Protein AF-A0A497JWU1-F1 (afdb_monomer)

Mean predicted aligned error: 4.09 Å

Solvent-accessible surface area (backbone atoms only — not comparable to full-atom values): 4693 Å² total; per-residue (Å²): 123,60,59,71,87,44,75,41,77,36,37,44,73,45,65,86,39,79,93,39,62,96,58,63,63,54,45,76,40,48,40,58,44,83,75,77,71,91,68,84,56,90,65,46,44,80,31,23,29,42,94,91,46,64,62,37,24,33,33,39,79,83,51,103,45,74,51,63,57,44,69,91,81,75,130

Sequence (75 aa):
MLRRGEYLPVKVLKRDDPLFEGLNGTIIVDEGHYCEIKWLPAEFELLASTDECIIQAMRHKSRPLYGVQFPPNIR

Structure (mmCIF, N/CA/C/O backbone):
data_AF-A0A497JWU1-F1
#
_entry.id   AF-A0A497JWU1-F1
#
loop_
_atom_site.group_PDB
_atom_site.id
_atom_site.type_symbol
_atom_site.label_atom_id
_atom_site.label_alt_id
_atom_site.label_comp_id
_atom_site.label_asym_id
_atom_site.label_entity_id
_atom_site.label_seq_id
_atom_site.pdbx_PDB_ins_code
_atom_site.Cartn_x
_atom_site.Cartn_y
_atom_site.Cartn_z
_atom_site.occupancy
_atom_site.B_iso_or_equiv
_atom_site.auth_seq_id
_atom_site.auth_comp_id
_atom_site.auth_asym_id
_atom_site.auth_atom_id
_atom_site.pdbx_PDB_model_num
ATOM 1 N N . MET A 1 1 ? 14.367 -10.799 -5.424 1.00 51.78 1 MET A N 1
ATOM 2 C CA . MET A 1 1 ? 15.291 -9.725 -5.004 1.00 51.78 1 MET A CA 1
ATOM 3 C C . MET A 1 1 ? 15.266 -8.687 -6.107 1.00 51.78 1 MET A C 1
ATOM 5 O O . MET A 1 1 ? 15.740 -8.986 -7.197 1.00 51.78 1 MET A O 1
ATOM 9 N N . LEU A 1 2 ? 14.613 -7.552 -5.861 1.00 58.62 2 LEU A N 1
ATOM 10 C CA . LEU A 1 2 ? 14.516 -6.453 -6.824 1.00 58.62 2 LEU A CA 1
ATOM 11 C C . LEU A 1 2 ? 15.838 -5.671 -6.828 1.00 58.62 2 LEU A C 1
ATOM 13 O O . LEU A 1 2 ? 16.540 -5.622 -5.811 1.00 58.62 2 LEU A O 1
ATOM 17 N N . ARG A 1 3 ? 16.248 -5.168 -7.995 1.00 56.31 3 ARG A N 1
ATOM 18 C CA . ARG A 1 3 ? 17.530 -4.470 -8.166 1.00 56.31 3 ARG A CA 1
ATOM 19 C C . ARG A 1 3 ? 17.334 -2.996 -7.804 1.0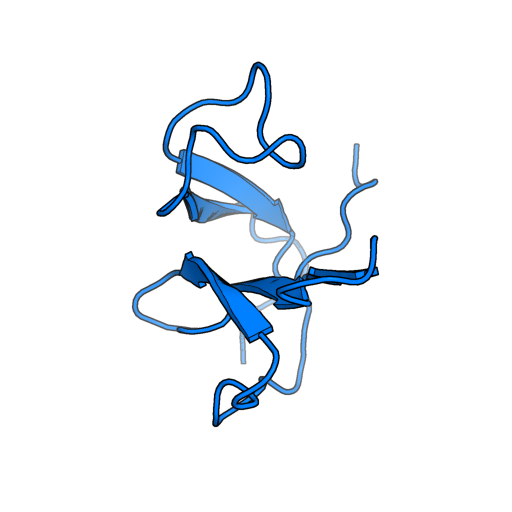0 56.31 3 ARG A C 1
ATOM 21 O O . ARG A 1 3 ? 16.419 -2.364 -8.310 1.00 56.31 3 ARG A O 1
ATOM 28 N N . ARG A 1 4 ? 18.209 -2.437 -6.958 1.00 56.31 4 A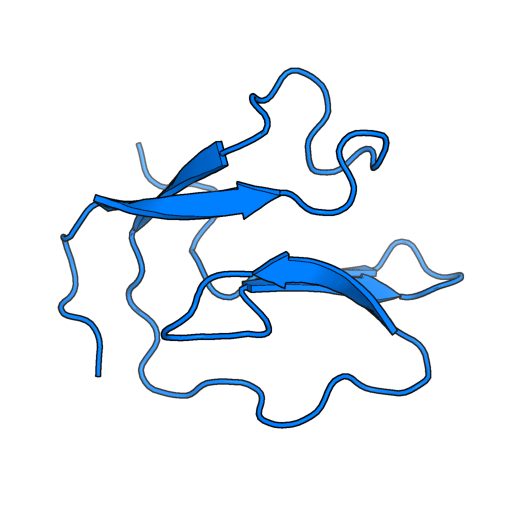RG A N 1
ATOM 29 C CA . ARG A 1 4 ? 18.206 -0.995 -6.638 1.00 56.31 4 ARG A CA 1
ATOM 30 C C . ARG A 1 4 ? 18.341 -0.148 -7.907 1.00 56.31 4 ARG A C 1
ATOM 32 O O . ARG A 1 4 ? 19.214 -0.445 -8.724 1.00 56.31 4 ARG A O 1
ATOM 39 N N . GLY A 1 5 ? 17.566 0.935 -8.000 1.00 60.75 5 GLY A N 1
ATOM 40 C CA . GLY A 1 5 ? 17.613 1.880 -9.120 1.00 60.75 5 GLY A CA 1
ATOM 41 C C . GLY A 1 5 ? 16.657 1.554 -10.271 1.00 60.75 5 GLY A C 1
ATOM 42 O O . GLY A 1 5 ? 16.709 2.226 -11.300 1.00 60.75 5 GLY A O 1
ATOM 43 N N . GLU A 1 6 ? 15.793 0.549 -10.115 1.00 68.75 6 GLU A N 1
ATOM 44 C CA . GLU A 1 6 ? 14.671 0.310 -11.022 1.00 68.75 6 GLU A CA 1
ATOM 45 C C . GLU A 1 6 ? 13.413 0.982 -10.459 1.00 68.75 6 GLU A C 1
ATOM 47 O O . GLU A 1 6 ? 12.938 0.662 -9.370 1.00 68.75 6 GLU A O 1
ATOM 52 N N . TYR A 1 7 ? 12.880 1.941 -11.217 1.00 87.38 7 TYR A N 1
ATOM 53 C CA . TYR A 1 7 ? 11.614 2.598 -10.915 1.00 87.38 7 TYR A CA 1
ATOM 54 C C . TYR A 1 7 ? 10.464 1.708 -11.383 1.00 87.38 7 TYR A C 1
ATOM 56 O O . TYR A 1 7 ? 10.236 1.563 -12.588 1.00 87.38 7 TYR A O 1
ATOM 64 N N . LEU A 1 8 ? 9.754 1.103 -10.435 1.00 90.25 8 LEU A N 1
ATOM 65 C CA . LEU A 1 8 ? 8.734 0.097 -10.707 1.00 90.25 8 LEU A CA 1
ATOM 66 C C . LEU A 1 8 ? 7.322 0.619 -10.419 1.00 90.25 8 LEU A C 1
ATOM 68 O O . LEU A 1 8 ? 7.129 1.454 -9.527 1.00 90.25 8 LEU A O 1
ATOM 72 N N . PRO A 1 9 ? 6.320 0.162 -11.191 1.00 94.25 9 PRO A N 1
ATOM 73 C CA . PRO A 1 9 ? 4.934 0.525 -10.964 1.00 94.25 9 PRO A CA 1
ATOM 74 C C . PRO A 1 9 ? 4.334 -0.258 -9.793 1.00 94.25 9 PRO A C 1
ATOM 76 O O . PRO A 1 9 ? 4.248 -1.481 -9.826 1.00 94.25 9 PRO A O 1
ATOM 79 N N . VAL A 1 10 ? 3.795 0.465 -8.816 1.00 95.56 10 VAL A N 1
ATOM 80 C CA . VAL A 1 10 ? 3.033 -0.083 -7.691 1.00 95.56 10 VAL A CA 1
ATOM 81 C C . VAL A 1 10 ? 1.565 0.298 -7.829 1.00 95.56 10 VAL A C 1
ATOM 83 O O . VAL A 1 10 ? 1.218 1.465 -8.026 1.00 95.56 10 VAL A O 1
ATOM 86 N N . LYS A 1 11 ? 0.669 -0.684 -7.709 1.00 97.81 11 LYS A N 1
ATOM 87 C CA . LYS A 1 11 ? -0.776 -0.460 -7.808 1.00 97.81 11 LYS A CA 1
ATOM 88 C C . LYS A 1 11 ? -1.343 -0.007 -6.467 1.00 97.81 11 LYS A C 1
ATOM 90 O O . LYS A 1 11 ? -1.252 -0.725 -5.473 1.00 97.81 11 LYS A O 1
ATOM 95 N N . VAL A 1 12 ? -2.013 1.142 -6.465 1.00 97.81 12 VAL A N 1
ATOM 96 C CA . VAL A 1 12 ? -2.764 1.649 -5.312 1.00 97.81 12 VAL A CA 1
ATOM 97 C C . VAL A 1 12 ? -4.146 0.996 -5.294 1.00 97.81 12 VAL A C 1
ATOM 99 O O . VAL A 1 12 ? -4.941 1.147 -6.227 1.00 97.81 12 VAL A O 1
ATOM 102 N N . LEU A 1 13 ? -4.430 0.258 -4.222 1.00 97.62 13 LEU A N 1
ATOM 103 C CA . LEU A 1 13 ? -5.690 -0.457 -4.008 1.00 97.62 13 LEU A CA 1
ATOM 104 C C . LEU A 1 13 ? -6.734 0.414 -3.296 1.00 97.62 13 LEU A C 1
ATOM 106 O O . LEU A 1 13 ? -7.929 0.252 -3.538 1.00 97.62 13 LEU A O 1
ATOM 110 N N . LYS A 1 14 ? -6.284 1.339 -2.439 1.00 96.19 14 LYS A N 1
ATOM 111 C CA . LYS A 1 14 ? -7.121 2.254 -1.645 1.00 96.19 14 LYS A CA 1
ATOM 112 C C . LYS A 1 14 ? -6.800 3.701 -2.005 1.00 96.19 14 LYS A C 1
ATOM 114 O O . LYS A 1 14 ? -5.972 4.344 -1.374 1.00 96.19 14 LYS A O 1
ATOM 119 N N . ARG A 1 15 ? -7.405 4.176 -3.095 1.00 92.19 15 ARG A N 1
ATOM 120 C CA . ARG A 1 15 ? -7.116 5.501 -3.683 1.00 92.19 15 ARG A CA 1
ATOM 121 C C . ARG A 1 15 ? -7.683 6.668 -2.877 1.00 92.19 15 ARG A C 1
ATOM 123 O O . ARG A 1 15 ? -7.258 7.795 -3.063 1.00 92.19 15 ARG A O 1
ATOM 130 N N . ASP A 1 16 ? -8.666 6.386 -2.037 1.00 93.69 16 ASP A N 1
ATOM 131 C CA . ASP A 1 16 ? -9.288 7.311 -1.096 1.00 93.69 16 ASP A CA 1
ATOM 132 C C . ASP A 1 16 ? -8.480 7.472 0.201 1.00 93.69 16 ASP A C 1
ATOM 134 O O . ASP A 1 16 ? -8.831 8.296 1.044 1.00 93.69 16 ASP A O 1
ATOM 138 N N . ASP A 1 17 ? -7.405 6.698 0.381 1.00 96.38 17 ASP A N 1
ATOM 139 C CA . ASP A 1 17 ? -6.549 6.830 1.551 1.00 96.38 17 ASP A CA 1
ATOM 140 C C . ASP A 1 17 ? -5.702 8.117 1.488 1.00 96.38 17 ASP A C 1
ATOM 142 O O . ASP A 1 17 ? -5.086 8.382 0.449 1.00 96.38 17 ASP A O 1
ATOM 146 N N . PRO A 1 18 ? -5.594 8.885 2.594 1.00 95.44 18 PRO A N 1
ATOM 147 C CA . PRO A 1 18 ? -4.813 10.122 2.629 1.00 95.44 18 PRO A CA 1
ATOM 148 C C . PRO A 1 18 ? -3.348 9.972 2.201 1.00 95.44 18 PRO A C 1
ATOM 150 O O . PRO A 1 18 ? -2.759 10.936 1.721 1.00 95.44 18 PRO A O 1
ATOM 153 N N . LEU A 1 19 ? -2.742 8.784 2.341 1.00 94.44 19 LEU A N 1
ATOM 154 C CA . LEU A 1 19 ? -1.367 8.536 1.894 1.00 94.44 19 LEU A CA 1
ATOM 155 C C . LEU A 1 19 ? -1.187 8.725 0.376 1.00 94.44 19 LEU A C 1
ATOM 157 O O . LEU A 1 19 ? -0.089 9.058 -0.066 1.00 94.44 19 LEU A O 1
ATOM 161 N N . PHE A 1 20 ? -2.242 8.509 -0.417 1.00 94.81 20 PHE A N 1
ATOM 162 C CA . PHE A 1 20 ? -2.205 8.576 -1.883 1.00 94.81 20 PHE A CA 1
ATOM 163 C C . PHE A 1 20 ? -3.027 9.735 -2.456 1.00 94.81 20 PHE A C 1
ATOM 165 O O . PHE A 1 20 ? -3.294 9.762 -3.660 1.00 94.81 20 PHE A O 1
ATOM 172 N N . GLU A 1 21 ? -3.432 10.695 -1.624 1.00 94.56 21 GLU A N 1
ATOM 173 C CA . GLU A 1 21 ? -4.189 11.858 -2.078 1.00 94.56 21 GLU A CA 1
ATOM 174 C C . GLU A 1 21 ? -3.414 12.626 -3.165 1.00 94.56 21 GLU A C 1
ATOM 176 O O . GLU A 1 21 ? -2.229 12.930 -3.029 1.00 94.56 21 GLU A O 1
ATOM 181 N N . GLY A 1 22 ? -4.084 12.910 -4.285 1.00 92.94 22 GLY A N 1
ATOM 182 C CA . GLY A 1 22 ? -3.478 13.583 -5.438 1.00 92.94 22 GLY A CA 1
ATOM 183 C C . GLY A 1 22 ? -2.592 12.694 -6.322 1.00 92.94 22 GLY A C 1
ATOM 184 O O . GLY A 1 22 ? -2.068 13.184 -7.322 1.00 92.94 22 GLY A O 1
ATOM 185 N N . LEU A 1 23 ? -2.442 11.403 -6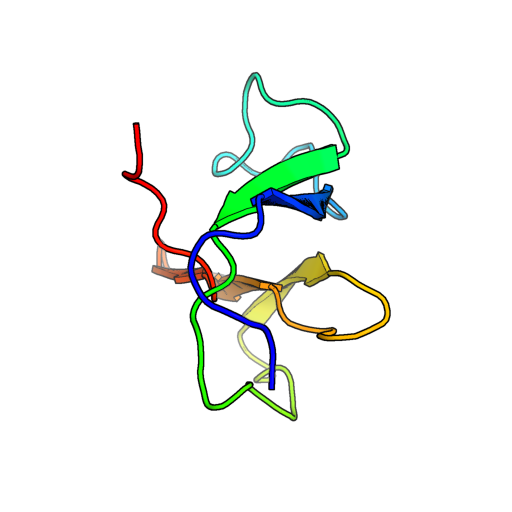.006 1.00 92.19 23 LEU A N 1
ATOM 186 C CA . LEU A 1 23 ? -1.691 10.447 -6.820 1.00 92.19 23 LEU A CA 1
ATOM 187 C C . LEU A 1 23 ? -2.605 9.619 -7.734 1.00 92.19 23 LEU A C 1
ATOM 189 O O . LEU A 1 23 ? -3.807 9.463 -7.518 1.00 92.19 23 LEU A O 1
ATOM 193 N N . ASN A 1 24 ? -2.005 9.058 -8.784 1.00 91.44 24 ASN A N 1
ATOM 194 C CA . ASN A 1 24 ? -2.694 8.152 -9.694 1.00 91.44 24 ASN A CA 1
ATOM 195 C C . ASN A 1 24 ? -2.915 6.775 -9.051 1.00 91.44 24 ASN A C 1
ATOM 197 O O . ASN A 1 24 ? -2.272 6.386 -8.081 1.00 91.44 24 ASN A O 1
ATOM 201 N N . GLY A 1 25 ? -3.786 5.974 -9.667 1.00 93.69 25 GLY A N 1
ATOM 202 C CA . GLY A 1 25 ? -4.042 4.597 -9.237 1.00 93.69 25 GLY A CA 1
ATOM 203 C C . GLY A 1 25 ? -2.857 3.633 -9.337 1.00 93.69 25 GLY A C 1
ATOM 204 O O . GLY A 1 25 ? -2.942 2.513 -8.834 1.00 93.69 25 GLY A O 1
ATOM 205 N N . THR A 1 26 ? -1.786 4.067 -9.989 1.00 95.88 26 THR A N 1
ATOM 206 C CA . THR A 1 26 ? -0.487 3.411 -10.033 1.00 95.88 26 THR A CA 1
ATOM 207 C C . THR A 1 26 ? 0.558 4.490 -9.803 1.00 95.88 26 THR A C 1
ATOM 209 O O . THR A 1 26 ? 0.498 5.549 -10.433 1.00 95.88 26 THR A O 1
ATOM 212 N N . ILE A 1 27 ? 1.491 4.218 -8.903 1.00 94.25 27 ILE A N 1
ATOM 213 C CA . ILE A 1 27 ? 2.614 5.097 -8.578 1.00 94.25 27 ILE A CA 1
ATOM 214 C C . ILE A 1 27 ? 3.910 4.447 -9.045 1.00 94.25 27 ILE A C 1
ATOM 216 O O . ILE A 1 27 ? 3.978 3.228 -9.164 1.00 94.25 27 ILE A O 1
ATOM 220 N N . ILE A 1 28 ? 4.922 5.257 -9.325 1.00 92.50 28 ILE A N 1
ATOM 221 C CA . ILE A 1 28 ? 6.254 4.781 -9.691 1.00 92.50 28 ILE A CA 1
ATOM 222 C C . ILE A 1 28 ? 7.170 5.004 -8.491 1.00 92.50 28 ILE A C 1
ATOM 224 O O . ILE A 1 28 ? 7.224 6.120 -7.975 1.00 92.50 28 ILE A O 1
ATOM 228 N N . VAL A 1 29 ? 7.858 3.959 -8.034 1.00 91.12 29 VAL A N 1
ATOM 229 C CA . VAL A 1 29 ? 8.693 3.999 -6.822 1.00 91.12 29 VAL A CA 1
ATOM 230 C C . VAL A 1 29 ? 10.021 3.271 -7.051 1.00 91.12 29 VAL A C 1
ATOM 232 O O . VAL A 1 29 ? 10.105 2.402 -7.913 1.00 91.12 29 VAL A O 1
ATOM 235 N N . ASP A 1 30 ? 11.060 3.618 -6.290 1.00 89.12 30 ASP A N 1
ATOM 236 C CA . ASP A 1 30 ? 12.336 2.880 -6.285 1.00 89.12 30 ASP A CA 1
ATOM 237 C C . ASP A 1 30 ? 12.244 1.687 -5.323 1.00 89.12 30 ASP A C 1
ATOM 239 O O . ASP A 1 30 ? 12.323 1.839 -4.101 1.00 89.12 30 ASP A O 1
ATOM 243 N N . GLU A 1 31 ? 12.046 0.484 -5.853 1.00 87.62 31 GLU A N 1
ATOM 244 C CA . GLU A 1 31 ? 11.964 -0.722 -5.028 1.00 87.62 31 GLU A CA 1
ATOM 245 C C . GLU A 1 31 ? 13.365 -1.273 -4.723 1.00 87.62 31 GLU A C 1
ATOM 247 O O . GLU A 1 31 ? 14.006 -1.940 -5.532 1.00 87.62 31 GLU A O 1
ATOM 252 N N . GLY A 1 32 ? 13.851 -1.006 -3.508 1.00 84.25 32 GLY A N 1
ATOM 253 C CA . GLY A 1 32 ? 15.204 -1.378 -3.074 1.00 84.25 32 GLY A CA 1
ATOM 254 C C . GLY A 1 32 ? 15.271 -2.330 -1.877 1.00 84.25 32 GLY A C 1
ATOM 255 O O . GLY A 1 32 ? 16.332 -2.432 -1.247 1.00 84.25 32 GLY A O 1
ATOM 256 N N . HIS A 1 33 ? 14.160 -2.970 -1.502 1.00 86.44 33 HIS A N 1
ATOM 257 C CA . HIS A 1 33 ? 14.076 -3.792 -0.294 1.00 86.44 33 HIS A CA 1
ATOM 258 C C . HIS A 1 33 ? 14.579 -5.229 -0.523 1.00 86.44 33 HIS A C 1
ATOM 260 O O . HIS A 1 33 ? 14.320 -5.865 -1.541 1.00 86.44 33 HIS 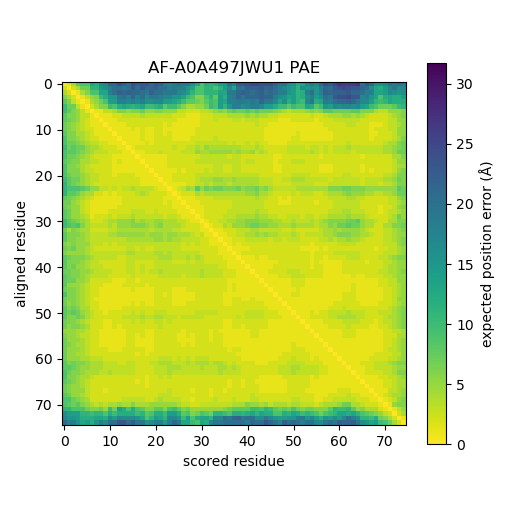A O 1
ATOM 266 N N . TYR A 1 34 ? 15.325 -5.755 0.453 1.00 87.12 34 TYR A N 1
ATOM 267 C CA . TYR A 1 34 ? 15.859 -7.122 0.397 1.00 87.12 34 TYR A CA 1
ATOM 268 C C . TYR A 1 34 ? 14.849 -8.165 0.885 1.00 87.12 34 TYR A C 1
ATOM 270 O O . TYR A 1 34 ? 14.706 -9.236 0.296 1.00 87.12 34 TYR A O 1
ATOM 278 N N . CYS A 1 35 ? 14.149 -7.829 1.966 1.00 91.19 35 CYS A N 1
ATOM 279 C CA . CYS A 1 35 ? 13.109 -8.650 2.565 1.00 91.19 35 CYS A CA 1
ATOM 280 C C . CYS A 1 35 ? 11.741 -8.062 2.250 1.00 91.19 35 CYS A C 1
ATOM 282 O O . CYS A 1 35 ? 11.611 -6.867 1.994 1.00 91.19 35 CYS A O 1
ATOM 284 N N . GLU A 1 36 ? 10.720 -8.898 2.346 1.00 94.25 36 GLU A N 1
ATOM 285 C CA . GLU A 1 36 ? 9.330 -8.484 2.230 1.00 94.25 36 GLU A CA 1
ATOM 286 C C . GLU A 1 36 ? 8.509 -9.048 3.382 1.00 94.25 36 GLU A C 1
ATOM 288 O O . GLU A 1 36 ? 8.847 -10.080 3.975 1.00 94.25 36 GLU A O 1
ATOM 293 N N . ILE A 1 37 ? 7.407 -8.370 3.679 1.00 96.06 37 ILE A N 1
ATOM 294 C CA . ILE A 1 37 ? 6.423 -8.850 4.637 1.00 96.06 37 ILE A CA 1
ATOM 295 C C . ILE A 1 37 ? 5.603 -9.945 3.950 1.00 96.06 37 ILE A C 1
ATOM 297 O O . ILE A 1 37 ? 5.015 -9.729 2.896 1.00 96.06 37 ILE A O 1
ATOM 301 N N . LYS A 1 38 ? 5.564 -11.135 4.554 1.00 95.25 38 LYS A N 1
ATOM 302 C CA . LYS A 1 38 ? 4.862 -12.297 3.982 1.00 95.25 38 LYS A CA 1
ATOM 303 C C . LYS A 1 38 ? 3.381 -12.357 4.342 1.00 95.25 38 LYS A C 1
ATOM 305 O O . LYS A 1 38 ? 2.605 -12.976 3.624 1.00 95.25 38 LYS A O 1
ATOM 310 N N . TRP A 1 39 ? 2.999 -11.725 5.447 1.00 97.06 39 TRP A N 1
ATOM 311 C CA . TRP A 1 39 ? 1.649 -11.791 5.994 1.00 97.06 39 TRP A CA 1
ATOM 312 C C . TRP A 1 39 ? 1.218 -10.414 6.467 1.00 97.06 39 TRP A C 1
ATOM 314 O O . TRP A 1 39 ? 1.937 -9.775 7.236 1.00 97.06 39 TRP A O 1
ATOM 324 N N . LEU A 1 40 ? 0.043 -9.968 6.024 1.00 97.81 40 LEU A N 1
ATOM 325 C CA . LEU A 1 40 ? -0.530 -8.709 6.478 1.00 97.81 40 LEU A CA 1
ATOM 326 C C . LEU A 1 40 ? -0.994 -8.871 7.935 1.00 97.81 40 LEU A C 1
ATOM 328 O O . LEU A 1 40 ? -1.832 -9.740 8.194 1.00 97.81 40 LEU A O 1
ATOM 332 N N . PRO A 1 41 ? -0.490 -8.066 8.888 1.00 97.75 41 PRO A N 1
ATOM 333 C CA . PRO A 1 41 ? -0.961 -8.130 10.268 1.00 97.75 41 PRO A CA 1
ATOM 334 C C . PRO A 1 41 ? -2.457 -7.800 10.364 1.00 97.75 41 PRO A C 1
ATOM 336 O O . PRO A 1 41 ? -2.966 -6.961 9.618 1.00 97.75 41 PRO A O 1
ATOM 339 N N . ALA A 1 42 ? -3.175 -8.438 11.291 1.00 98.00 42 ALA A N 1
ATOM 340 C CA . ALA A 1 42 ? -4.635 -8.341 11.382 1.00 98.00 42 ALA A CA 1
ATOM 341 C C . ALA A 1 42 ? -5.134 -6.915 11.680 1.00 98.00 42 ALA A C 1
ATOM 343 O O . ALA A 1 42 ? -6.252 -6.546 11.316 1.00 98.00 42 ALA A O 1
ATOM 344 N N . GLU A 1 43 ? -4.309 -6.101 12.326 1.00 98.31 43 GLU A N 1
ATOM 345 C CA . GLU A 1 43 ? -4.567 -4.711 12.688 1.00 98.31 43 GLU A CA 1
ATOM 346 C C . GLU A 1 43 ? -4.328 -3.745 11.525 1.00 98.31 43 GLU A C 1
ATOM 348 O O . GLU A 1 43 ? -4.611 -2.552 11.653 1.00 98.31 43 GLU A O 1
ATOM 353 N N . PHE A 1 44 ? -3.824 -4.248 10.396 1.00 98.50 44 PHE A N 1
ATOM 354 C CA . PHE A 1 44 ? -3.481 -3.458 9.227 1.00 98.50 44 PHE A CA 1
ATOM 355 C C . PHE A 1 44 ? -4.440 -3.705 8.062 1.00 98.50 44 PHE A C 1
ATOM 357 O O . PHE A 1 44 ? -5.094 -4.742 7.942 1.00 98.50 44 PHE A O 1
ATOM 364 N N . GLU A 1 45 ? -4.544 -2.700 7.205 1.00 98.19 45 GLU A N 1
ATOM 365 C CA . GLU A 1 45 ? -5.229 -2.749 5.923 1.00 98.19 45 GLU A CA 1
ATOM 366 C C . GLU A 1 45 ? -4.197 -2.558 4.811 1.00 98.19 45 GLU A C 1
ATOM 368 O O . GLU A 1 45 ? -3.328 -1.687 4.905 1.00 98.19 45 GLU A O 1
ATOM 373 N N . LEU A 1 46 ? -4.289 -3.385 3.770 1.00 98.38 46 LEU A N 1
ATOM 374 C CA . LEU A 1 46 ? -3.429 -3.294 2.597 1.00 98.38 46 LEU A CA 1
ATOM 375 C C . LEU A 1 46 ? -3.857 -2.108 1.732 1.00 98.38 46 LEU A C 1
ATOM 377 O O . LEU A 1 46 ? -5.028 -1.996 1.366 1.00 98.38 46 LEU A O 1
ATOM 381 N N . LEU A 1 47 ? -2.901 -1.255 1.376 1.00 98.31 47 LEU A N 1
ATOM 382 C CA . LEU A 1 47 ? -3.158 -0.055 0.588 1.00 98.31 47 LEU A CA 1
ATOM 383 C C . LEU A 1 47 ? -2.575 -0.112 -0.825 1.00 98.31 47 LEU A C 1
ATOM 385 O O . LEU A 1 47 ? -3.163 0.468 -1.738 1.00 98.31 47 LEU A O 1
ATOM 389 N N . ALA A 1 48 ? -1.455 -0.809 -1.022 1.00 97.94 48 ALA A N 1
ATOM 390 C CA . ALA A 1 48 ? -0.807 -0.940 -2.324 1.00 97.94 48 ALA A CA 1
ATOM 391 C C . ALA A 1 48 ? -0.107 -2.299 -2.481 1.00 97.94 48 ALA A C 1
ATOM 393 O O . ALA A 1 48 ? 0.336 -2.874 -1.486 1.00 97.94 48 ALA A O 1
ATOM 394 N N . SER A 1 49 ? -0.007 -2.791 -3.721 1.00 97.50 49 SER A N 1
ATOM 395 C CA . SER A 1 49 ? 0.491 -4.137 -4.057 1.00 97.50 49 SER A CA 1
ATOM 396 C C . SER A 1 49 ? 1.105 -4.192 -5.458 1.00 97.50 49 SER A C 1
ATOM 398 O O . SER A 1 49 ? 0.715 -3.424 -6.342 1.00 97.50 49 SER A O 1
ATOM 400 N N . THR A 1 50 ? 1.994 -5.160 -5.675 1.00 95.31 50 THR A N 1
ATOM 401 C CA . THR A 1 50 ? 2.390 -5.685 -6.994 1.00 95.31 50 THR A CA 1
ATOM 402 C C . THR A 1 50 ? 2.207 -7.206 -7.027 1.00 95.31 50 THR A C 1
ATOM 404 O O . THR A 1 50 ? 1.819 -7.793 -6.012 1.00 95.31 50 THR A O 1
ATOM 407 N N . ASP A 1 51 ? 2.435 -7.836 -8.183 1.00 93.06 51 ASP A N 1
ATOM 408 C CA . ASP A 1 51 ? 2.400 -9.300 -8.309 1.00 93.06 51 ASP A CA 1
ATOM 409 C C . ASP A 1 51 ? 3.646 -9.935 -7.661 1.00 93.06 51 ASP A C 1
ATOM 411 O O . ASP A 1 51 ? 3.578 -11.028 -7.100 1.00 93.06 51 ASP A O 1
ATOM 415 N N . GLU A 1 52 ? 4.778 -9.226 -7.687 1.00 90.88 52 GLU A N 1
ATOM 416 C CA . GLU A 1 52 ? 6.054 -9.658 -7.116 1.00 90.88 52 GLU A CA 1
ATOM 417 C C . GLU A 1 52 ? 6.130 -9.460 -5.600 1.00 90.88 52 GLU A C 1
ATOM 419 O O . GLU A 1 52 ? 6.748 -10.275 -4.917 1.00 90.88 52 GLU A O 1
ATOM 424 N N . CYS A 1 53 ? 5.514 -8.398 -5.070 1.00 93.69 53 CYS A N 1
ATOM 425 C CA . CYS A 1 53 ? 5.446 -8.123 -3.640 1.00 93.69 53 CYS A CA 1
ATOM 426 C C . CYS A 1 53 ? 4.052 -7.609 -3.263 1.00 93.69 53 CYS A C 1
ATOM 428 O O . CYS A 1 53 ? 3.637 -6.499 -3.602 1.00 93.69 53 CYS A O 1
ATOM 430 N N . ILE A 1 54 ? 3.314 -8.436 -2.526 1.00 96.19 54 ILE A N 1
ATOM 431 C CA . ILE A 1 54 ? 1.900 -8.179 -2.226 1.00 96.19 54 ILE A CA 1
ATOM 432 C C . ILE A 1 54 ? 1.734 -6.979 -1.282 1.00 96.19 54 ILE A C 1
ATOM 434 O O . ILE A 1 54 ? 0.781 -6.215 -1.405 1.00 96.19 54 ILE A O 1
ATOM 438 N N . ILE A 1 55 ? 2.647 -6.799 -0.324 1.00 97.88 55 ILE A N 1
ATOM 439 C CA . ILE A 1 55 ? 2.528 -5.777 0.724 1.00 97.88 55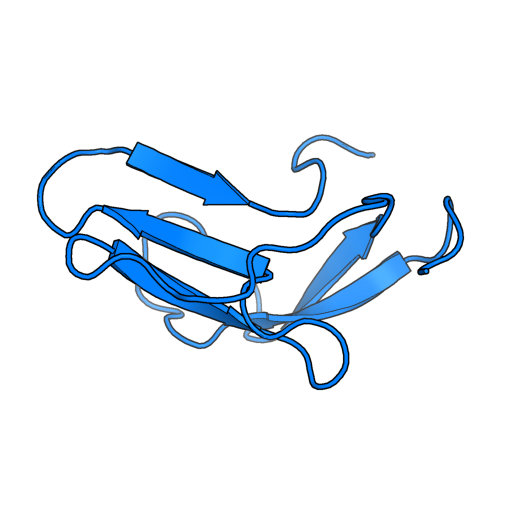 ILE A CA 1
ATOM 440 C C . ILE A 1 55 ? 3.504 -4.638 0.437 1.00 97.88 55 ILE A C 1
ATOM 442 O O . ILE A 1 55 ? 4.582 -4.571 1.019 1.00 97.88 55 ILE A O 1
ATOM 446 N N . GLN A 1 56 ? 3.105 -3.727 -0.453 1.00 96.88 56 GLN A N 1
ATOM 447 C CA . GLN A 1 56 ? 3.898 -2.535 -0.786 1.00 96.88 56 GLN A CA 1
ATOM 448 C C . GLN A 1 56 ? 3.611 -1.367 0.156 1.00 96.88 56 GLN A C 1
ATOM 450 O O . GLN A 1 56 ? 4.514 -0.620 0.530 1.00 96.88 56 GLN A O 1
ATOM 455 N N . ALA A 1 57 ? 2.349 -1.208 0.560 1.00 97.62 57 ALA A N 1
ATOM 456 C CA . ALA A 1 57 ? 1.947 -0.230 1.561 1.00 97.62 57 ALA A CA 1
ATOM 457 C C . ALA A 1 57 ? 0.784 -0.751 2.401 1.00 97.62 57 ALA A C 1
ATOM 459 O O . ALA A 1 57 ? -0.136 -1.388 1.885 1.00 97.62 57 ALA A O 1
ATOM 460 N N . MET A 1 58 ? 0.799 -0.438 3.690 1.00 98.31 58 MET A N 1
ATOM 461 C CA . MET A 1 58 ? -0.255 -0.793 4.63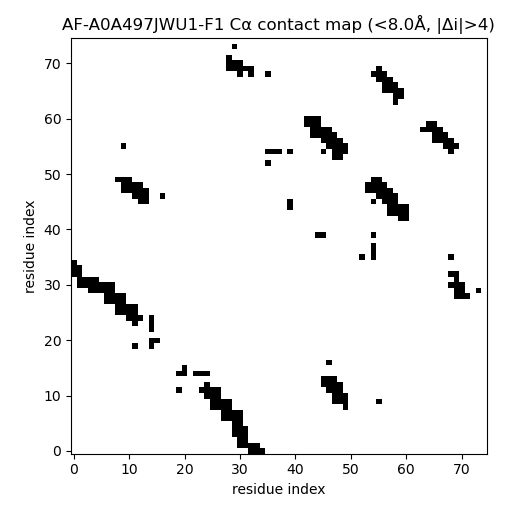3 1.00 98.31 58 MET A CA 1
ATOM 462 C C . MET A 1 58 ? -0.441 0.302 5.683 1.00 98.31 58 MET A C 1
ATOM 464 O O . MET A 1 58 ? 0.506 1.013 6.020 1.00 98.31 58 MET A O 1
ATOM 468 N N . ARG A 1 59 ? -1.640 0.398 6.257 1.00 98.25 59 ARG A N 1
ATOM 469 C CA . ARG A 1 59 ? -1.918 1.270 7.411 1.00 98.25 59 ARG A CA 1
ATOM 470 C C . ARG A 1 59 ? -2.521 0.502 8.559 1.00 98.25 59 ARG A C 1
ATOM 472 O O . ARG A 1 59 ? -3.256 -0.456 8.342 1.00 98.25 59 ARG A O 1
ATOM 479 N N . HIS A 1 60 ? -2.281 0.970 9.772 1.00 98.50 60 HIS A N 1
ATOM 480 C CA . HIS A 1 60 ? -3.017 0.496 10.930 1.00 98.50 60 HIS A CA 1
ATOM 481 C C . HIS A 1 60 ? -4.468 0.991 10.861 1.00 98.50 60 HIS A C 1
ATOM 483 O O . HIS A 1 60 ? -4.727 2.155 10.576 1.00 98.50 60 HIS A O 1
ATOM 489 N N . LYS A 1 61 ? -5.431 0.140 11.214 1.00 97.75 61 LYS A N 1
ATOM 490 C CA . LYS A 1 61 ? -6.878 0.424 11.121 1.00 97.75 61 LYS A CA 1
ATOM 491 C C . LYS A 1 61 ? -7.405 1.539 12.038 1.00 97.75 61 LYS A C 1
ATOM 493 O O . LYS A 1 61 ? -8.581 1.869 11.975 1.00 97.75 61 LYS A O 1
ATOM 498 N N . SER A 1 62 ? -6.584 2.072 12.940 1.00 97.56 62 SER A N 1
ATOM 499 C CA . SER A 1 62 ? -7.052 2.972 14.014 1.00 97.56 62 SER A CA 1
ATOM 500 C C . SER A 1 62 ? -6.010 3.979 14.488 1.00 97.56 62 SER A C 1
ATOM 502 O O . SER A 1 62 ? -6.364 5.033 15.007 1.00 97.56 62 SER A O 1
ATOM 504 N N . ARG A 1 63 ? -4.722 3.672 14.315 1.00 97.25 63 ARG A N 1
ATOM 505 C CA . ARG A 1 63 ? -3.608 4.565 14.636 1.00 97.25 63 ARG A CA 1
ATOM 506 C C . ARG A 1 63 ? -3.122 5.235 13.350 1.00 97.25 63 ARG A C 1
ATOM 508 O O . ARG A 1 63 ? -3.154 4.579 12.312 1.00 97.25 63 ARG A O 1
ATOM 515 N N . PRO A 1 64 ? -2.596 6.471 13.405 1.00 95.31 64 PRO A N 1
ATOM 516 C CA . PRO A 1 64 ? -1.995 7.140 12.250 1.00 95.31 64 PRO A CA 1
ATOM 517 C C . PRO A 1 64 ? -0.601 6.554 11.955 1.00 95.31 64 PRO A C 1
ATOM 519 O O . PRO A 1 64 ? 0.416 7.232 12.064 1.00 95.31 64 PRO A O 1
ATOM 522 N 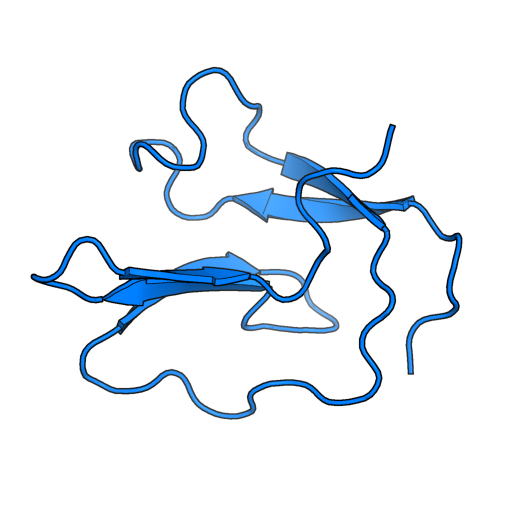N . LEU A 1 65 ? -0.548 5.253 11.668 1.00 97.88 65 LEU A N 1
ATOM 523 C CA . LEU A 1 65 ? 0.671 4.489 11.441 1.00 97.88 65 LEU A CA 1
ATOM 524 C C . LEU A 1 65 ? 0.596 3.823 10.072 1.00 97.88 65 LEU A C 1
ATOM 526 O O . LEU A 1 65 ? -0.331 3.060 9.802 1.00 97.88 65 LEU A O 1
ATOM 530 N N . TYR A 1 66 ? 1.614 4.075 9.259 1.00 97.75 66 TYR A N 1
ATOM 531 C CA . TYR A 1 66 ? 1.755 3.543 7.911 1.00 97.75 66 TYR A CA 1
ATOM 532 C C . TYR A 1 66 ? 3.084 2.802 7.789 1.00 97.75 66 TYR A C 1
ATOM 534 O O . TYR A 1 66 ? 4.076 3.177 8.416 1.00 97.75 66 TYR A O 1
ATOM 542 N N . GLY A 1 67 ? 3.093 1.749 6.982 1.00 96.50 67 GLY A N 1
ATOM 543 C CA . GLY A 1 67 ? 4.294 1.050 6.548 1.00 96.50 67 GLY A CA 1
ATOM 544 C C . GLY A 1 67 ? 4.348 1.040 5.028 1.00 96.50 67 GLY A C 1
ATOM 545 O O . GLY A 1 67 ? 3.331 0.789 4.384 1.00 96.50 67 GLY A O 1
ATOM 546 N N . VAL A 1 68 ? 5.525 1.309 4.472 1.00 95.88 68 VAL A N 1
ATOM 547 C CA . VAL A 1 68 ? 5.797 1.251 3.031 1.00 95.88 68 VAL A CA 1
ATOM 548 C C . VAL A 1 68 ? 7.074 0.455 2.786 1.00 95.88 68 VAL A C 1
ATOM 550 O O . VAL A 1 68 ? 7.994 0.488 3.607 1.00 95.88 68 VAL A O 1
ATOM 553 N N . GLN A 1 69 ? 7.122 -0.267 1.669 1.00 94.44 69 GLN A N 1
ATOM 554 C CA . GLN A 1 69 ? 8.268 -1.095 1.285 1.00 94.44 69 GLN A CA 1
ATOM 555 C C . GLN A 1 69 ? 9.269 -0.362 0.379 1.00 94.44 69 GLN A C 1
ATOM 557 O O . GLN A 1 69 ? 10.398 -0.819 0.198 1.00 94.44 69 GLN A O 1
ATOM 562 N N . PHE A 1 70 ? 8.880 0.819 -0.102 1.00 90.88 70 PHE A N 1
ATOM 563 C CA . PHE A 1 70 ? 9.684 1.735 -0.897 1.00 90.88 70 PHE A CA 1
ATOM 564 C C . PHE A 1 70 ? 10.008 3.019 -0.108 1.00 90.88 70 PHE A C 1
ATOM 566 O O . PHE A 1 70 ? 9.209 3.467 0.719 1.00 90.88 70 PHE A O 1
ATOM 573 N N . PRO A 1 71 ? 11.172 3.644 -0.342 1.00 86.81 71 PRO A N 1
ATOM 574 C CA . PRO A 1 71 ? 11.507 4.945 0.214 1.00 86.81 71 PRO A CA 1
ATOM 575 C C . PRO A 1 71 ? 10.606 6.032 -0.410 1.00 86.81 71 PRO A C 1
ATOM 577 O O . PRO A 1 71 ? 10.636 6.235 -1.623 1.00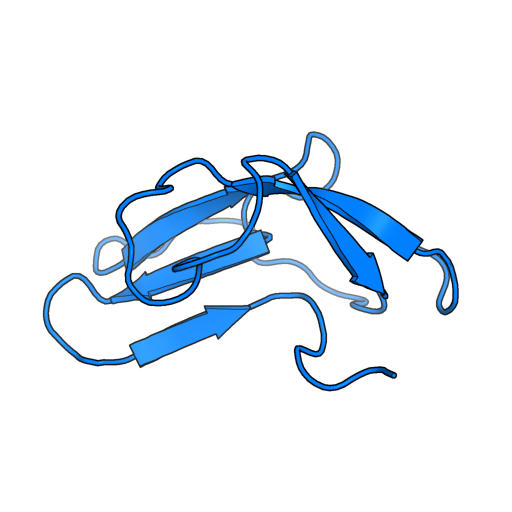 86.81 71 PRO A O 1
ATOM 580 N N . PRO A 1 72 ? 9.819 6.773 0.390 1.00 76.94 72 PRO A N 1
ATOM 581 C CA . PRO A 1 72 ? 8.854 7.744 -0.133 1.00 76.94 72 PRO A CA 1
ATOM 582 C C . PRO A 1 72 ? 9.492 9.056 -0.621 1.00 76.94 72 PRO A C 1
ATOM 584 O O . PRO A 1 72 ? 8.810 9.897 -1.193 1.00 76.94 72 PRO A O 1
ATOM 587 N N . ASN A 1 73 ? 10.782 9.274 -0.359 1.00 68.94 73 ASN A N 1
ATOM 588 C CA . ASN A 1 73 ? 11.459 10.561 -0.530 1.00 68.94 73 ASN A CA 1
ATOM 589 C C . ASN A 1 73 ? 12.572 10.552 -1.591 1.00 68.94 73 ASN A C 1
ATOM 591 O O . ASN A 1 73 ? 13.487 11.377 -1.515 1.00 68.94 73 ASN A O 1
ATOM 595 N N . ILE A 1 74 ? 12.530 9.627 -2.551 1.00 61.03 74 ILE A N 1
ATOM 596 C CA . ILE A 1 74 ? 13.488 9.626 -3.661 1.00 61.03 74 ILE A CA 1
ATOM 597 C C . ILE A 1 74 ? 13.017 10.608 -4.738 1.00 61.03 74 ILE A C 1
ATOM 599 O O . ILE A 1 74 ? 11.849 10.615 -5.117 1.00 61.03 74 ILE A O 1
ATOM 603 N N . ARG A 1 75 ? 13.936 11.494 -5.136 1.00 52.19 75 ARG A N 1
ATOM 604 C CA . ARG A 1 75 ? 13.744 12.512 -6.176 1.00 52.19 75 ARG A CA 1
ATOM 605 C C . ARG A 1 75 ? 13.873 11.918 -7.570 1.00 52.19 75 ARG A C 1
ATOM 607 O O . ARG A 1 75 ? 14.655 10.951 -7.717 1.00 52.19 75 ARG A O 1
#

Ra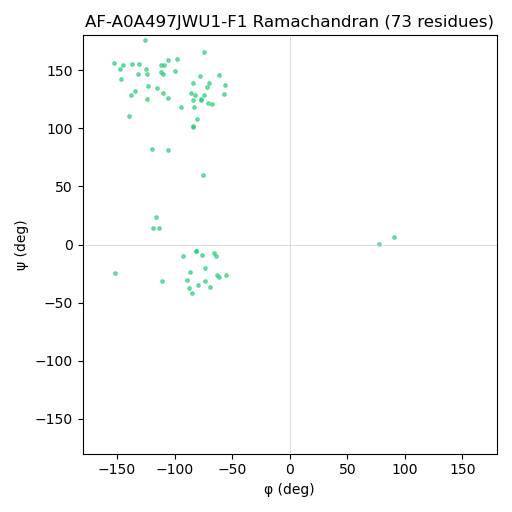dius of gyration: 11.92 Å; Cα contacts (8 Å, |Δi|>4): 133; chains: 1; bounding box: 28×26×26 Å

Nearest PDB structures (foldseek):
  8hx7-assembly1_A  TM=8.840E-01  e=1.983E-04  Streptomyces venezuelae
  8hx9-assembly1_B  TM=8.544E-01  e=2.691E-04  Streptomyces venezuelae
  8hx6-assembly1_B  TM=8.808E-01  e=3.884E-04  Streptomyces venezuelae
  8hx7-assembly1_B  TM=8.796E-01  e=6.333E-04  Streptomyces venezuelae
  8hx8-assembly1_B  TM=8.815E-01  e=8.597E-04  Streptomyces venezuelae

Secondary structure (DSSP, 8-state):
-PPTT-EEEEEES-TTSGGGTT--SEEEEE---SS---S--TTEEEEEE-SS-S-SEEEESSSS-EEESS-TT--

Foldseek 3Di:
DDDFPDFDKKAFPCCVDPVNVPHDRIDTFGQDAPDADPDDDPQKDAGIQDPVGGRQKIDGPPDRDIDGRTDPDDD

pLDDT: mean 90.24, std 12.2, range [51.78, 98.5]